Protein AF-A0A524LTI4-F1 (afdb_monomer_lite)

Radius of gyration: 22.65 Å; chains: 1; bounding box: 49×41×60 Å

Foldseek 3Di:
DPPDPPAQEDEDAEDDPLVPDDANHEYEYQQVPPVPPPVSVVSVVSCVVRVYHYDHQQQCADPVSHRDDDCQLVLLLLVLQVVLLVVLVVCVVVVFPDRLSHPRDRPVVQDDDVSSLVSLLSSQVSQQPGFAGQVCFQPEDDQPDDDSNSVSNVVSVVSHAEDEDDPVCVVVDDGDRNYYYD

pLDDT: mean 93.74, std 7.43, range [53.84, 98.62]

Sequence (182 aa):
PLKGSGVPVVLGIKEMPISFFEKDVAYVFFSHTIKGQKYNMPMLKNIMKTGYTLIDYERIVDDKGRRLIFFGNWAGMAGISDTFRVLGERLEIEGITPNPFAGMQATLELKGLEAVKEEFKLLGKRIHEQGLPEELTPFVVGFAGYGNVSRGAQSIFDLLPHETVQPKDLQNLEPKGNLLYK

Secondary structure (DSSP, 8-state):
----TT--EEE-SS---GGG--TT-EEEE--S-TT--GGGHHHHHHHHHHT-EEEEGGG-B-TT--B----HHHHHHHHHHHHHHHHHHHHHHHT-S--TTTTPPPTTTS-SHHHHHHHHHHHHHHHHHH---GGG-SEE-----SSHHHHHHHHHHTTSSEE---GGGGGG----TT-EE-

Structure (mmCIF, N/CA/C/O backbone):
data_AF-A0A524LTI4-F1
#
_entry.id   AF-A0A524LTI4-F1
#
loop_
_atom_site.group_PDB
_atom_site.id
_atom_site.type_symbol
_atom_site.label_atom_id
_atom_site.label_alt_id
_atom_site.label_comp_id
_atom_site.label_asym_id
_atom_site.label_entity_id
_atom_site.label_seq_id
_atom_site.pdbx_PDB_ins_code
_atom_site.Cartn_x
_atom_site.Cartn_y
_atom_site.Cartn_z
_atom_site.occupancy
_atom_site.B_iso_or_equiv
_atom_site.auth_seq_id
_atom_site.auth_comp_id
_atom_site.auth_asym_id
_atom_site.auth_atom_id
_atom_site.pdbx_PDB_model_num
ATOM 1 N N . PRO A 1 1 ? -5.305 15.296 28.683 1.00 53.84 1 PRO A N 1
ATOM 2 C CA . PRO A 1 1 ? -6.741 15.011 28.909 1.00 53.84 1 PRO A CA 1
ATOM 3 C C . PRO A 1 1 ? -7.596 15.797 27.916 1.00 53.84 1 PRO A C 1
ATOM 5 O O . PRO A 1 1 ? -7.263 16.945 27.614 1.00 53.84 1 PRO A O 1
ATOM 8 N N . LEU A 1 2 ? -8.646 15.175 27.386 1.00 59.31 2 LEU A N 1
ATOM 9 C CA . LEU A 1 2 ? -9.622 15.844 26.532 1.00 59.31 2 LEU A CA 1
ATOM 10 C C . LEU A 1 2 ? -10.496 16.695 27.458 1.00 59.31 2 LEU A C 1
ATOM 12 O O . LEU A 1 2 ? -11.537 16.265 27.917 1.00 59.31 2 LEU A O 1
ATOM 16 N N . LYS A 1 3 ? -10.021 17.898 27.803 1.00 54.47 3 LYS A N 1
ATOM 17 C CA . LYS A 1 3 ? -10.635 18.798 28.796 1.00 54.47 3 LYS A CA 1
ATOM 18 C C . LYS A 1 3 ? -11.925 19.463 28.273 1.00 54.47 3 LYS A C 1
ATOM 20 O O . LYS A 1 3 ? -12.034 20.686 28.298 1.00 54.47 3 LYS A O 1
ATOM 25 N N . GLY A 1 4 ? -12.868 18.687 27.748 1.00 57.97 4 GLY A N 1
ATOM 26 C CA . GLY A 1 4 ? -14.189 19.151 27.326 1.00 57.97 4 GLY A CA 1
ATOM 27 C C . GLY A 1 4 ? -15.250 18.606 28.273 1.00 57.97 4 GLY A C 1
ATOM 28 O O . GLY A 1 4 ? -15.416 17.396 28.372 1.00 57.97 4 GLY A O 1
ATOM 29 N N . SER A 1 5 ? -15.981 19.468 28.979 1.00 66.19 5 SER A N 1
ATOM 30 C CA . SER A 1 5 ? -17.111 19.005 29.788 1.00 66.19 5 SER A CA 1
ATOM 31 C C . SER A 1 5 ? -18.235 18.510 28.878 1.00 66.19 5 SER A C 1
ATOM 33 O O . SER A 1 5 ? -18.696 19.259 28.018 1.00 66.19 5 SER A O 1
ATOM 35 N N . GLY A 1 6 ? -18.691 17.274 29.093 1.00 74.38 6 GLY A N 1
ATOM 36 C CA . GLY A 1 6 ? -19.858 16.710 28.409 1.00 74.38 6 GLY A CA 1
ATOM 37 C C . GLY A 1 6 ? -19.591 16.116 27.024 1.00 74.38 6 GLY A C 1
ATOM 38 O O . GLY A 1 6 ? -20.516 16.073 26.222 1.00 74.38 6 GLY A O 1
ATOM 39 N N . VAL A 1 7 ? -18.366 15.667 26.718 1.00 83.19 7 VAL A N 1
ATOM 40 C CA . VAL A 1 7 ? -18.079 14.921 25.478 1.00 83.19 7 VAL A CA 1
ATOM 41 C C . VAL A 1 7 ? -18.588 13.481 25.620 1.00 83.19 7 VAL A C 1
ATOM 43 O O . VAL A 1 7 ? -18.005 12.721 26.386 1.00 83.19 7 VAL A O 1
ATOM 46 N N . PRO A 1 8 ? -19.633 13.058 24.885 1.00 87.19 8 PRO A N 1
ATOM 47 C CA . PRO A 1 8 ? -20.182 11.712 25.043 1.00 87.19 8 PRO A CA 1
ATOM 48 C C . PRO A 1 8 ? -19.391 10.657 24.255 1.00 87.19 8 PRO A C 1
ATOM 50 O O . PRO A 1 8 ? -19.454 9.470 24.571 1.00 87.19 8 PRO A O 1
ATOM 53 N N . VAL A 1 9 ? -18.667 11.075 23.209 1.00 91.94 9 VAL A N 1
ATOM 54 C CA . VAL A 1 9 ? -17.967 10.183 22.279 1.00 91.94 9 VAL A CA 1
ATOM 55 C C . VAL A 1 9 ? -16.630 10.784 21.853 1.00 91.94 9 VAL A C 1
ATOM 57 O O . VAL A 1 9 ? -16.558 11.947 21.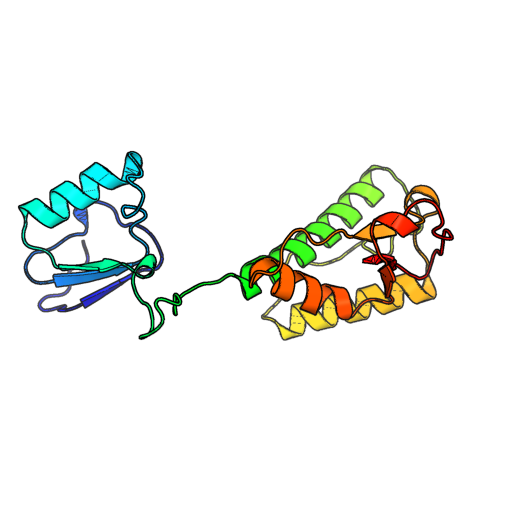462 1.00 91.94 9 VAL A O 1
ATOM 60 N N . VAL A 1 10 ? -15.584 9.962 21.859 1.00 91.62 10 VAL A N 1
ATOM 61 C CA . VAL A 1 10 ? -14.245 10.285 21.365 1.00 91.62 10 VAL A CA 1
ATOM 62 C C . VAL A 1 10 ? -13.888 9.332 20.228 1.00 91.62 10 VAL A C 1
ATOM 64 O O . VAL A 1 10 ? -13.902 8.112 20.393 1.00 91.62 10 VAL A O 1
ATOM 67 N N . LEU A 1 11 ? -13.532 9.894 19.074 1.00 94.00 11 LEU A N 1
ATOM 68 C CA . LEU A 1 11 ? -13.089 9.144 17.900 1.00 94.00 11 LEU A CA 1
ATOM 69 C C . LEU A 1 11 ? -11.571 9.261 17.757 1.00 94.00 11 LEU A C 1
ATOM 71 O O . LEU A 1 11 ? -11.021 10.360 17.796 1.00 94.00 11 LEU A O 1
ATOM 75 N N . GLY A 1 12 ? -10.890 8.140 17.549 1.00 93.19 12 GLY A N 1
ATOM 76 C CA . GLY A 1 12 ? -9.462 8.113 17.242 1.00 93.19 12 GLY A CA 1
ATOM 77 C C . GLY A 1 12 ? -9.132 7.035 16.229 1.00 93.19 12 GLY A C 1
ATOM 78 O O . GLY A 1 12 ? -9.889 6.093 16.049 1.00 93.19 12 GLY A O 1
ATOM 79 N N . ILE A 1 13 ? -7.996 7.157 15.546 1.00 93.38 13 ILE A N 1
ATOM 80 C CA . ILE A 1 13 ? -7.558 6.124 14.594 1.00 93.38 13 ILE A CA 1
ATOM 81 C C . ILE A 1 13 ? -6.806 5.012 15.329 1.00 93.38 13 ILE A C 1
ATOM 83 O O . ILE A 1 13 ? -7.015 3.833 15.057 1.00 93.38 13 ILE A O 1
ATOM 87 N N . LYS A 1 14 ? -5.932 5.383 16.263 1.00 93.19 14 LYS A N 1
ATOM 88 C CA . LYS A 1 14 ? -5.037 4.477 16.985 1.00 93.19 14 LYS A CA 1
ATOM 89 C C . LYS A 1 14 ? -5.346 4.466 18.476 1.00 93.19 14 LYS A C 1
ATOM 91 O O . LYS A 1 14 ? -6.162 5.249 18.961 1.00 93.19 14 LYS A O 1
ATOM 96 N N . GLU A 1 15 ? -4.688 3.551 19.170 1.00 90.69 15 GLU A N 1
ATOM 97 C CA . GLU A 1 15 ? -4.647 3.473 20.620 1.00 90.69 15 GLU A CA 1
ATOM 98 C C . GLU A 1 15 ? -4.273 4.810 21.265 1.00 90.69 15 GLU A C 1
ATOM 100 O O . GLU A 1 15 ? -3.516 5.612 20.715 1.00 90.69 15 GLU A O 1
ATOM 105 N N . MET A 1 16 ? -4.826 5.042 22.452 1.00 89.88 16 MET A N 1
ATOM 106 C CA . MET A 1 16 ? -4.638 6.272 23.210 1.00 89.88 16 MET A CA 1
ATOM 107 C C . MET A 1 16 ? -3.919 5.975 24.527 1.00 89.88 16 MET A C 1
ATOM 109 O O . MET A 1 16 ? -4.073 4.881 25.081 1.00 89.88 16 MET A O 1
ATOM 113 N N . PRO A 1 17 ? -3.164 6.941 25.075 1.00 89.69 17 PRO A N 1
ATOM 114 C CA . PRO A 1 17 ? -2.594 6.807 26.407 1.00 89.69 17 PRO A CA 1
ATOM 115 C C . PRO A 1 17 ? -3.669 6.494 27.455 1.00 89.69 17 PRO A C 1
ATOM 117 O O . PRO A 1 17 ? -4.755 7.065 27.434 1.00 89.69 17 PRO A O 1
ATOM 120 N N . ILE A 1 18 ? -3.343 5.643 28.432 1.00 88.56 18 ILE A N 1
ATOM 121 C CA . ILE A 1 18 ? -4.273 5.225 29.501 1.00 88.56 18 ILE A CA 1
ATOM 122 C C . ILE A 1 18 ? -4.836 6.427 30.285 1.00 88.56 18 ILE A C 1
ATOM 124 O O . ILE A 1 18 ? -5.960 6.385 30.776 1.00 88.56 18 ILE A O 1
ATOM 128 N N . SER A 1 19 ? -4.085 7.525 30.364 1.00 87.75 19 SER A N 1
ATOM 129 C CA . SER A 1 19 ? -4.491 8.765 31.032 1.00 87.75 19 SER A CA 1
ATOM 130 C C . SER A 1 19 ? -5.538 9.596 30.274 1.00 87.75 19 SER A C 1
ATOM 132 O O . SER A 1 19 ? -5.925 10.656 30.762 1.00 87.75 19 SER A O 1
ATOM 134 N N . PHE A 1 20 ? -5.966 9.178 29.077 1.00 86.69 20 PHE A N 1
ATOM 135 C CA . PHE A 1 20 ? -6.950 9.907 28.261 1.00 86.69 20 PHE A CA 1
ATOM 136 C C . PHE A 1 20 ? -8.391 9.469 28.517 1.00 86.69 20 PHE A C 1
ATOM 138 O O . PHE A 1 20 ? -9.315 10.133 28.047 1.00 86.69 20 PHE A O 1
ATOM 145 N N . PHE A 1 21 ? -8.586 8.350 29.213 1.00 86.88 21 PHE A N 1
ATOM 146 C CA . PHE A 1 21 ? -9.910 7.787 29.398 1.00 86.88 21 PHE A CA 1
ATOM 147 C C . PHE A 1 21 ? -10.631 8.421 30.595 1.00 86.88 21 PHE A C 1
ATOM 149 O O . PHE A 1 21 ? -10.089 8.499 31.697 1.00 86.88 21 PHE A O 1
ATOM 156 N N . GLU A 1 22 ? -11.857 8.874 30.357 1.00 84.75 22 GLU A N 1
ATOM 157 C CA . GLU A 1 22 ? -12.711 9.617 31.277 1.00 84.75 22 GLU A CA 1
ATOM 158 C C . GLU A 1 22 ? -14.036 8.868 31.461 1.00 84.75 22 GLU A C 1
ATOM 160 O O . GLU A 1 22 ? -14.482 8.116 30.591 1.00 84.75 22 GLU A O 1
ATOM 165 N N . LYS A 1 23 ? -14.648 9.033 32.637 1.00 83.81 23 LYS A N 1
ATOM 166 C CA . LYS A 1 23 ? -15.893 8.343 32.988 1.00 83.81 23 LYS A CA 1
ATOM 167 C C . LYS A 1 23 ? -17.042 8.831 32.106 1.00 83.81 23 LYS A C 1
ATOM 169 O O . LYS A 1 23 ? -17.097 10.007 31.773 1.00 83.81 23 LYS A O 1
ATOM 174 N N . ASP A 1 24 ? -17.958 7.920 31.781 1.00 83.00 24 ASP A N 1
ATOM 175 C CA . ASP A 1 24 ? -19.190 8.207 31.038 1.00 83.00 24 ASP A CA 1
ATOM 176 C C . ASP A 1 24 ?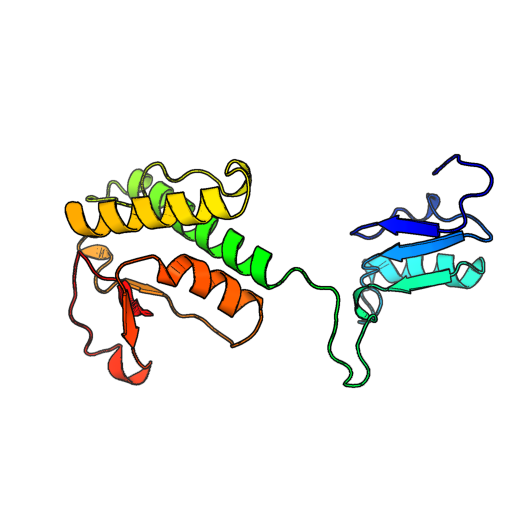 -18.946 8.689 29.587 1.00 83.00 24 ASP A C 1
ATOM 178 O O . ASP A 1 24 ? -19.799 9.336 28.983 1.00 83.00 24 ASP A O 1
ATOM 182 N N . VAL A 1 25 ? -17.795 8.318 29.004 1.00 87.25 25 VAL A N 1
ATOM 183 C CA . VAL A 1 25 ? -17.419 8.584 27.604 1.00 87.25 25 VAL A CA 1
ATOM 184 C C . VAL A 1 25 ? -17.305 7.273 26.814 1.00 87.25 25 VAL A C 1
ATOM 186 O O . VAL A 1 25 ? -16.752 6.277 27.298 1.00 87.25 25 VAL A O 1
ATOM 189 N N . ALA A 1 26 ? -17.801 7.265 25.575 1.00 91.69 26 ALA A N 1
ATOM 190 C CA . ALA A 1 26 ? -17.574 6.183 24.619 1.00 91.69 26 ALA A CA 1
ATOM 191 C C . ALA A 1 26 ? -16.360 6.474 23.724 1.00 91.69 26 ALA A C 1
ATOM 193 O O . ALA A 1 26 ? -16.246 7.550 23.142 1.00 91.69 26 ALA A O 1
ATOM 194 N N . TYR A 1 27 ? -15.470 5.501 23.561 1.00 93.50 27 TYR A N 1
ATOM 195 C CA . TYR A 1 27 ? -14.272 5.620 22.733 1.00 93.50 27 TYR A CA 1
ATOM 196 C C . TYR A 1 27 ? -14.364 4.701 21.519 1.00 93.50 27 TYR A C 1
ATOM 198 O O . TYR A 1 27 ? -14.635 3.509 21.664 1.00 93.50 27 TYR A O 1
ATOM 206 N N . VAL A 1 28 ? -14.096 5.242 20.330 1.00 95.56 28 VAL A N 1
ATOM 207 C CA . VAL A 1 28 ? -14.151 4.500 19.063 1.00 95.56 28 VAL A CA 1
ATOM 208 C C . VAL A 1 28 ? -12.807 4.592 18.343 1.00 95.56 28 VAL A C 1
ATOM 210 O O . VAL A 1 28 ? -12.425 5.667 17.877 1.00 95.56 28 VAL A O 1
ATOM 213 N N . PHE A 1 29 ? -12.060 3.487 18.295 1.00 95.56 29 PHE A N 1
ATOM 214 C CA . PHE A 1 29 ? -10.726 3.420 17.682 1.00 95.56 29 PHE A CA 1
ATOM 215 C C . PHE A 1 29 ? -10.285 1.972 17.418 1.00 95.56 29 PHE A C 1
ATOM 217 O O . PHE A 1 29 ? -10.919 1.025 17.884 1.00 95.56 29 PHE A O 1
ATOM 224 N N . PHE A 1 30 ? -9.181 1.777 16.685 1.00 95.69 30 PHE A N 1
ATOM 225 C CA . PHE A 1 30 ? -8.514 0.472 16.623 1.00 95.69 30 PHE A CA 1
ATOM 226 C C . PHE A 1 30 ? -7.757 0.239 17.929 1.00 95.69 30 PHE A C 1
ATOM 228 O O . PHE A 1 30 ? -6.652 0.752 18.110 1.00 95.69 30 PHE A O 1
ATOM 235 N N . SER A 1 31 ? -8.345 -0.527 18.849 1.00 94.75 31 SER A N 1
ATOM 236 C CA . SER A 1 31 ? -7.720 -0.747 20.157 1.00 94.75 31 SER A CA 1
ATOM 237 C C . SER A 1 31 ? -6.546 -1.712 20.093 1.00 94.75 31 SER A C 1
ATOM 239 O O . SER A 1 31 ? -5.716 -1.724 20.997 1.00 94.75 31 SER A O 1
ATOM 241 N N . HIS A 1 32 ? -6.478 -2.530 19.038 1.00 95.44 32 HIS A N 1
ATOM 242 C CA . HIS A 1 32 ? -5.522 -3.624 18.915 1.00 95.44 32 HIS A CA 1
ATOM 243 C C . HIS A 1 32 ? -5.527 -4.515 20.170 1.00 95.44 32 HIS A C 1
ATOM 245 O O . HIS A 1 32 ? -4.472 -4.835 20.701 1.00 95.44 32 HIS A O 1
ATOM 251 N N . THR A 1 33 ? -6.707 -4.893 20.672 1.00 95.00 33 THR A N 1
ATOM 252 C CA . THR A 1 33 ? -6.841 -5.789 21.843 1.00 95.00 33 THR A CA 1
ATOM 253 C C . THR A 1 33 ? -7.544 -7.109 21.525 1.00 95.00 33 THR A C 1
ATOM 255 O O . THR A 1 33 ? -7.352 -8.093 22.236 1.00 95.00 33 THR A O 1
ATOM 258 N N . ILE A 1 34 ? -8.307 -7.170 20.426 1.00 92.75 34 ILE A N 1
ATOM 259 C CA . ILE A 1 34 ? -9.133 -8.324 20.024 1.00 92.75 34 ILE A CA 1
ATOM 260 C C . ILE A 1 34 ? -8.332 -9.625 19.874 1.00 92.75 34 ILE A C 1
ATOM 262 O O . ILE A 1 34 ? -8.878 -10.710 20.058 1.00 92.75 34 ILE A O 1
ATOM 266 N N . LYS A 1 35 ? -7.037 -9.537 19.557 1.00 94.19 35 LYS A N 1
ATOM 267 C CA . LYS A 1 35 ? -6.148 -10.694 19.354 1.00 94.19 35 LYS A CA 1
ATOM 268 C C . LYS A 1 35 ? -5.225 -10.926 20.555 1.00 94.19 35 LYS A C 1
ATOM 270 O O . LYS A 1 35 ? -4.230 -11.632 20.430 1.00 94.19 35 LYS A O 1
ATOM 275 N N . GLY A 1 36 ? -5.517 -10.312 21.703 1.00 93.38 36 GLY A N 1
ATOM 276 C CA . GLY A 1 36 ? -4.719 -10.448 22.921 1.00 93.38 36 GLY A CA 1
ATOM 277 C C . GLY A 1 36 ? -3.349 -9.772 22.842 1.00 93.38 36 GLY A C 1
ATOM 278 O O . GLY A 1 36 ? -2.387 -10.256 23.441 1.00 93.38 36 GLY A O 1
ATOM 279 N N . GLN A 1 37 ? -3.218 -8.675 22.089 1.00 95.50 37 GLN A N 1
ATOM 280 C CA . GLN A 1 37 ? -1.936 -7.990 21.943 1.00 95.50 37 GLN A CA 1
ATOM 281 C C . GLN A 1 37 ? -1.484 -7.397 23.288 1.00 95.50 37 GLN A C 1
ATOM 283 O O . GLN A 1 37 ? -2.038 -6.413 23.780 1.00 95.50 37 GLN A O 1
ATOM 288 N N . LYS A 1 38 ? -0.437 -7.997 23.875 1.00 94.81 38 LYS A N 1
ATOM 289 C CA . LYS A 1 38 ? 0.033 -7.735 25.250 1.00 94.81 38 LYS A CA 1
ATOM 290 C C . LYS A 1 38 ? 0.208 -6.253 25.582 1.00 94.81 38 LYS A C 1
ATOM 292 O O . LYS A 1 38 ? -0.112 -5.848 26.693 1.00 94.81 38 LYS A O 1
ATOM 297 N N . TYR A 1 39 ? 0.696 -5.464 24.629 1.00 93.69 39 TYR A N 1
ATOM 298 C CA . TYR A 1 39 ? 1.021 -4.058 24.844 1.00 93.69 39 TYR A CA 1
ATOM 299 C C . TYR A 1 39 ? -0.209 -3.194 25.187 1.00 93.69 39 TYR A C 1
ATOM 301 O O . TYR A 1 39 ? -0.098 -2.297 26.017 1.00 93.69 39 TYR A O 1
ATOM 309 N N . ASN A 1 40 ? -1.389 -3.522 24.643 1.00 95.31 40 ASN A N 1
ATOM 310 C CA . ASN A 1 40 ? -2.636 -2.784 24.882 1.00 95.31 40 ASN A CA 1
ATOM 311 C C . ASN A 1 40 ? -3.573 -3.449 25.899 1.00 95.31 40 ASN A C 1
ATOM 313 O O . ASN A 1 40 ? -4.591 -2.870 26.281 1.00 95.31 40 ASN A O 1
ATOM 317 N N . MET A 1 41 ? -3.230 -4.628 26.423 1.00 95.25 41 MET A N 1
ATOM 318 C CA . MET A 1 41 ? -4.027 -5.271 27.474 1.00 95.25 41 MET A CA 1
ATOM 319 C C . MET A 1 41 ? -4.156 -4.436 28.764 1.00 95.25 41 MET A C 1
ATOM 321 O O . MET A 1 41 ? -5.244 -4.434 29.345 1.00 95.25 41 MET A O 1
ATOM 325 N N . PRO A 1 42 ? -3.129 -3.690 29.230 1.00 94.56 42 PRO A N 1
ATOM 326 C CA . PRO A 1 42 ? -3.286 -2.780 30.367 1.00 94.56 42 PRO A CA 1
ATOM 327 C C . PRO A 1 42 ? -4.323 -1.679 30.118 1.00 94.56 42 PRO A C 1
ATOM 329 O O . PRO A 1 42 ? -5.105 -1.368 31.016 1.00 94.56 42 PRO A O 1
ATOM 332 N N . MET A 1 43 ? -4.374 -1.140 28.895 1.00 93.75 43 MET A N 1
ATOM 333 C CA . MET A 1 43 ? -5.383 -0.165 28.479 1.00 93.75 43 MET A CA 1
ATOM 334 C C . MET A 1 43 ? -6.783 -0.780 28.534 1.00 93.75 43 MET A C 1
ATOM 336 O O . MET A 1 43 ? -7.661 -0.215 29.182 1.00 93.75 43 MET A O 1
ATOM 340 N N . LEU A 1 44 ? -6.982 -1.967 27.947 1.00 93.19 44 LEU A N 1
ATOM 341 C CA . LEU A 1 44 ? -8.273 -2.660 28.004 1.00 93.19 44 LEU A CA 1
ATOM 342 C C . LEU A 1 44 ? -8.712 -2.921 29.450 1.00 93.19 44 LEU A C 1
ATOM 344 O O . LEU A 1 44 ? -9.848 -2.636 29.817 1.00 93.19 44 LEU A O 1
ATOM 348 N N . LYS A 1 45 ? -7.796 -3.397 30.302 1.00 93.12 45 LYS A N 1
ATOM 349 C CA . LYS A 1 45 ? -8.069 -3.620 31.727 1.00 93.12 45 LYS A CA 1
ATOM 350 C C . LYS A 1 45 ? -8.476 -2.330 32.440 1.00 93.12 45 LYS A C 1
ATOM 352 O O . LYS A 1 45 ? -9.351 -2.374 33.302 1.00 93.12 45 LYS A O 1
ATOM 357 N N . ASN A 1 46 ? -7.856 -1.198 32.105 1.00 90.31 46 ASN A N 1
ATOM 358 C CA . ASN A 1 46 ? -8.235 0.102 32.651 1.00 90.31 46 ASN A CA 1
ATOM 359 C C . ASN A 1 46 ? -9.645 0.509 32.208 1.00 90.31 46 ASN A C 1
ATOM 361 O O . ASN A 1 46 ? -10.446 0.891 33.056 1.00 90.31 46 ASN A O 1
ATOM 365 N N . ILE A 1 47 ? -9.964 0.349 30.920 1.00 89.31 47 ILE A N 1
ATOM 366 C CA . ILE A 1 47 ? -11.293 0.622 30.347 1.00 89.31 47 ILE A CA 1
ATOM 367 C C . ILE A 1 47 ? -12.374 -0.225 31.033 1.00 89.31 47 ILE A C 1
ATOM 369 O O . ILE A 1 47 ? -13.404 0.296 31.453 1.00 89.31 47 ILE A O 1
ATOM 373 N N . MET A 1 48 ? -12.108 -1.518 31.238 1.00 88.12 48 MET A N 1
ATOM 374 C CA . MET A 1 48 ? -13.035 -2.42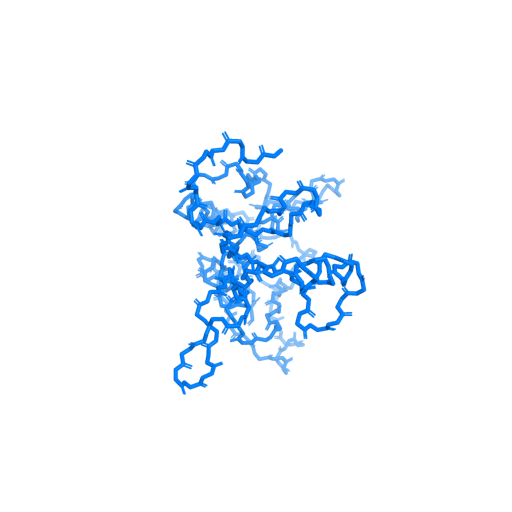7 31.920 1.00 88.12 48 MET A CA 1
ATOM 375 C C . MET A 1 48 ? -13.259 -2.062 33.394 1.00 88.12 48 MET A C 1
ATOM 377 O O . MET A 1 48 ? -14.372 -2.185 33.894 1.00 88.12 48 MET A O 1
ATOM 381 N N . LYS A 1 49 ? -12.212 -1.631 34.110 1.00 87.44 49 LYS A N 1
ATOM 382 C CA . LYS A 1 49 ? -12.292 -1.312 35.549 1.00 87.44 49 LYS A CA 1
ATOM 383 C C . LYS A 1 49 ? -13.114 -0.067 35.867 1.00 87.44 49 LYS A C 1
ATOM 385 O O . LYS A 1 49 ? -13.607 0.078 36.977 1.00 87.44 49 LYS A O 1
ATOM 390 N N . THR A 1 50 ? -13.173 0.857 34.930 1.00 77.81 50 THR A N 1
ATOM 391 C CA . THR A 1 50 ? -13.654 2.227 35.130 1.00 77.81 50 THR A CA 1
ATOM 392 C C . THR A 1 50 ? -15.051 2.451 34.551 1.00 77.81 50 THR A C 1
ATOM 394 O O . THR A 1 50 ? -15.658 3.485 34.819 1.00 77.81 50 THR A O 1
ATOM 397 N N . GLY A 1 51 ? -15.581 1.465 33.815 1.00 69.81 51 GLY A N 1
ATOM 398 C CA . GLY A 1 51 ? -16.925 1.496 33.238 1.00 69.81 51 GLY A CA 1
ATOM 399 C C . GLY A 1 51 ? -17.019 2.247 31.908 1.00 69.81 51 GLY A C 1
ATOM 400 O O . GLY A 1 51 ? -18.103 2.692 31.544 1.00 69.81 51 GLY A O 1
ATOM 401 N N . TYR A 1 52 ? -15.908 2.418 31.187 1.00 82.06 52 TYR A N 1
ATOM 402 C CA . TYR A 1 52 ? -15.914 3.085 29.883 1.00 82.06 52 TYR A CA 1
ATOM 403 C C . TYR A 1 52 ? -16.500 2.179 28.794 1.00 82.06 52 TYR A C 1
ATOM 405 O O . TYR A 1 52 ? -16.402 0.951 28.861 1.00 82.06 52 TYR A O 1
ATOM 413 N N . THR A 1 53 ? -17.040 2.786 27.738 1.00 90.56 53 THR A N 1
ATOM 414 C CA . THR A 1 53 ? -17.469 2.044 26.544 1.00 90.56 53 THR A CA 1
ATOM 415 C C . THR A 1 53 ? -16.372 2.090 25.486 1.00 90.56 53 THR A C 1
ATOM 417 O O . THR A 1 53 ? -15.950 3.170 25.081 1.00 90.56 53 THR A O 1
ATOM 420 N N . LEU A 1 54 ? -15.922 0.925 25.016 1.00 93.62 54 LEU A N 1
ATOM 421 C CA . LEU A 1 54 ? -15.009 0.794 23.878 1.00 93.62 54 LEU A CA 1
ATOM 422 C C . LEU A 1 54 ? -15.754 0.188 22.686 1.00 93.62 54 LEU A C 1
ATOM 424 O O . LEU A 1 54 ? -16.244 -0.938 22.769 1.00 93.62 54 LEU A O 1
ATOM 428 N N . ILE A 1 55 ? -15.783 0.910 21.569 1.00 94.81 55 ILE A N 1
ATOM 429 C CA . ILE A 1 55 ? -16.267 0.425 20.275 1.00 94.81 55 ILE A CA 1
ATOM 430 C C . ILE A 1 55 ? -15.046 0.251 19.366 1.00 94.81 55 ILE A C 1
ATOM 432 O O . ILE A 1 55 ? -14.485 1.216 18.853 1.00 94.81 55 ILE A O 1
ATOM 436 N N . ASP A 1 56 ? -14.601 -0.990 19.181 1.00 94.94 56 ASP A N 1
ATOM 437 C CA . ASP A 1 56 ? -13.421 -1.268 18.360 1.00 94.94 56 ASP A CA 1
ATOM 438 C C . ASP A 1 56 ? -13.776 -1.289 16.866 1.00 94.94 56 ASP A C 1
ATOM 440 O O . ASP A 1 56 ? -14.606 -2.097 16.434 1.00 94.94 56 ASP A O 1
ATOM 444 N N . TYR A 1 57 ? -13.113 -0.451 16.060 1.00 95.56 57 TYR A N 1
ATOM 445 C CA . TYR A 1 57 ? -13.300 -0.426 14.603 1.00 95.56 57 TYR A CA 1
ATOM 446 C C . TYR A 1 57 ? -13.081 -1.795 13.944 1.00 95.56 57 TYR A C 1
ATOM 448 O O . TYR A 1 57 ? -13.737 -2.108 12.949 1.00 95.56 57 TYR A O 1
ATOM 456 N N . GLU A 1 58 ? -12.205 -2.644 14.491 1.00 93.00 58 GLU A N 1
ATOM 457 C CA . GLU A 1 58 ? -11.948 -3.990 13.968 1.00 93.00 58 GLU A CA 1
ATOM 458 C C . GLU A 1 58 ? -13.167 -4.919 14.101 1.00 93.00 58 GLU A C 1
ATOM 460 O O . GLU A 1 58 ? -13.266 -5.906 13.368 1.00 93.00 58 GLU A O 1
ATOM 465 N N . ARG A 1 59 ? -14.113 -4.600 14.995 1.00 94.25 59 ARG A N 1
ATOM 466 C CA . ARG A 1 59 ? -15.345 -5.369 15.232 1.00 94.25 59 ARG A CA 1
ATOM 467 C C . ARG A 1 59 ? -16.587 -4.771 14.573 1.00 94.25 59 ARG A C 1
ATOM 469 O O . ARG A 1 59 ? -17.652 -5.371 14.688 1.00 94.25 59 ARG A O 1
ATOM 476 N N . ILE A 1 60 ? -16.459 -3.660 13.846 1.00 94.56 60 ILE A N 1
ATOM 477 C CA . ILE A 1 60 ? -17.560 -3.108 13.050 1.00 94.56 60 ILE A CA 1
ATOM 478 C C . ILE A 1 60 ? -17.682 -3.911 11.751 1.00 94.56 60 ILE A C 1
ATOM 480 O O . ILE A 1 60 ? -16.857 -3.799 10.835 1.00 94.56 60 ILE A O 1
ATOM 484 N N . VAL A 1 61 ? -18.712 -4.754 11.702 1.00 95.81 61 VAL A N 1
ATOM 485 C CA . VAL A 1 61 ? -18.996 -5.708 10.624 1.00 95.81 61 VAL A CA 1
ATOM 486 C C . VAL A 1 61 ? -20.437 -5.564 10.131 1.00 95.81 61 VAL A C 1
ATOM 488 O O . VAL A 1 61 ? -21.279 -5.031 10.848 1.00 95.81 61 VAL A O 1
ATOM 491 N N . ASP A 1 62 ? -20.716 -6.036 8.919 1.00 94.88 62 ASP A N 1
ATOM 492 C CA . ASP A 1 62 ? -22.089 -6.206 8.428 1.00 94.88 62 ASP A CA 1
ATOM 493 C C . ASP A 1 62 ? -22.740 -7.512 8.918 1.00 94.88 62 ASP A C 1
ATOM 495 O O . ASP A 1 62 ? -22.109 -8.326 9.597 1.00 94.88 62 ASP A O 1
ATOM 499 N N . ASP A 1 63 ? -23.986 -7.751 8.501 1.00 96.06 63 ASP A N 1
ATOM 500 C CA . ASP A 1 63 ? -24.765 -8.955 8.837 1.00 96.06 63 ASP A CA 1
ATOM 501 C C . ASP A 1 63 ? -24.112 -10.271 8.375 1.00 96.06 63 ASP A C 1
ATOM 503 O O . ASP A 1 63 ? -24.469 -11.351 8.840 1.00 96.06 63 ASP A O 1
ATOM 507 N N . LYS A 1 64 ? -23.141 -10.203 7.455 1.00 95.44 64 LYS A N 1
ATOM 508 C CA . LYS A 1 64 ? -22.369 -11.351 6.954 1.00 95.44 64 LYS A CA 1
ATOM 509 C C . LYS A 1 64 ? -21.004 -11.475 7.639 1.00 95.44 64 LYS A C 1
ATOM 511 O O . LYS A 1 64 ? -20.180 -12.282 7.210 1.00 95.44 64 LYS A O 1
ATOM 516 N N . GLY A 1 65 ? -20.730 -10.673 8.668 1.00 91.81 65 GLY A N 1
ATOM 517 C CA . GLY A 1 65 ? -19.460 -10.657 9.391 1.00 91.81 65 GLY A CA 1
ATOM 518 C C . GLY A 1 65 ? -18.307 -10.003 8.624 1.00 91.81 65 GLY A C 1
ATOM 519 O O . GLY A 1 65 ? -17.149 -10.128 9.032 1.00 91.81 65 GLY A O 1
ATOM 520 N N . ARG A 1 66 ? -18.575 -9.300 7.516 1.00 90.56 66 ARG A N 1
ATOM 521 C CA . ARG A 1 66 ? -17.536 -8.604 6.745 1.00 90.56 66 ARG A CA 1
ATOM 522 C C . ARG A 1 66 ? -17.200 -7.291 7.435 1.00 90.56 66 ARG A C 1
ATOM 524 O O . ARG A 1 66 ? -18.078 -6.463 7.658 1.00 90.56 66 ARG A O 1
ATOM 531 N N . ARG A 1 67 ? -15.917 -7.078 7.741 1.00 92.50 67 ARG A N 1
ATOM 532 C CA . ARG A 1 67 ? -15.432 -5.820 8.331 1.00 92.50 67 ARG A CA 1
ATOM 533 C C . ARG A 1 67 ? -15.741 -4.651 7.404 1.00 92.50 67 ARG A C 1
ATOM 535 O O . ARG A 1 67 ? -15.399 -4.719 6.229 1.00 92.50 67 ARG A O 1
ATOM 542 N N . LEU A 1 68 ? -16.319 -3.584 7.947 1.00 92.56 68 LEU A N 1
ATOM 543 C CA . LEU A 1 68 ? -16.710 -2.393 7.186 1.00 92.56 68 LEU A CA 1
ATOM 544 C C . LEU A 1 68 ? -15.631 -1.306 7.181 1.00 92.56 68 LEU A C 1
ATOM 546 O O . LEU A 1 68 ? -15.523 -0.549 6.222 1.00 92.56 68 LEU A O 1
ATOM 550 N N . ILE A 1 69 ? -14.805 -1.248 8.227 1.00 92.25 69 ILE A N 1
ATOM 551 C CA . ILE A 1 69 ? -13.791 -0.202 8.395 1.00 92.25 69 ILE A CA 1
ATOM 552 C C . ILE A 1 69 ? -12.401 -0.798 8.195 1.00 92.25 69 ILE A C 1
ATOM 554 O O . ILE A 1 69 ? -11.944 -1.653 8.956 1.00 92.25 69 ILE A O 1
ATOM 558 N N . PHE A 1 70 ? -11.721 -0.366 7.135 1.00 90.25 70 PHE A N 1
ATOM 559 C CA . PHE A 1 70 ? -10.360 -0.782 6.811 1.00 90.25 70 PHE A CA 1
ATOM 560 C C . PHE A 1 70 ? -9.701 0.167 5.810 1.00 90.25 70 PHE A C 1
ATOM 562 O O . PHE A 1 70 ? -10.369 0.824 5.021 1.00 90.25 70 PHE A O 1
ATOM 569 N N . PHE A 1 71 ? -8.369 0.150 5.775 1.00 93.00 71 PHE A N 1
ATOM 570 C CA . PHE A 1 71 ? -7.564 1.005 4.892 1.00 93.00 71 PHE A CA 1
ATOM 571 C C . PHE A 1 71 ? -6.819 0.220 3.804 1.00 93.00 71 PHE A C 1
ATOM 573 O O . PHE A 1 71 ? -5.852 0.707 3.234 1.00 93.00 71 PHE A O 1
ATOM 580 N N . GLY A 1 72 ? -7.251 -1.016 3.528 1.00 92.81 72 GLY A N 1
ATOM 581 C CA . GLY A 1 72 ? -6.504 -1.959 2.693 1.00 92.81 72 GLY A CA 1
ATOM 582 C C . GLY A 1 72 ? -6.151 -1.422 1.303 1.00 92.81 72 GLY A C 1
ATOM 583 O O . GLY A 1 72 ? -4.987 -1.477 0.935 1.00 92.81 72 GLY A O 1
ATOM 584 N N . ASN A 1 73 ? -7.116 -0.859 0.566 1.00 94.69 73 ASN A N 1
ATOM 585 C CA . ASN A 1 73 ? -6.861 -0.335 -0.784 1.00 94.69 73 ASN A CA 1
ATOM 586 C C . ASN A 1 73 ? -5.782 0.757 -0.766 1.00 94.69 73 ASN A C 1
ATOM 588 O O . ASN A 1 73 ? -4.801 0.660 -1.494 1.00 94.69 73 ASN A O 1
ATOM 592 N N . TRP A 1 74 ? -5.930 1.737 0.128 1.00 95.62 74 TRP A N 1
ATOM 593 C CA . TRP A 1 74 ? -4.984 2.840 0.296 1.00 95.62 74 TRP A CA 1
ATOM 594 C C . TRP A 1 74 ? -3.580 2.355 0.662 1.00 95.62 74 TRP A C 1
ATOM 596 O O . TRP A 1 74 ? -2.604 2.847 0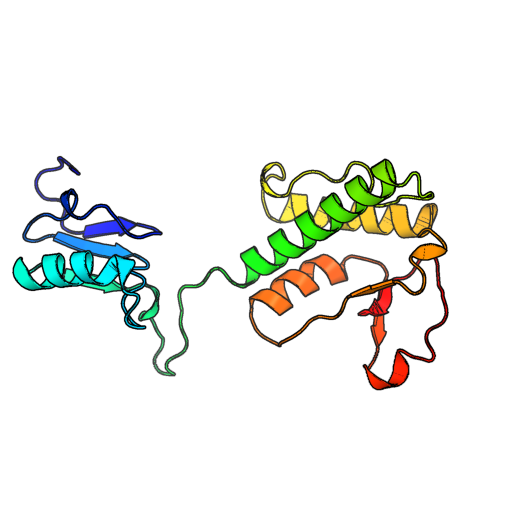.111 1.00 95.62 74 TRP A O 1
ATOM 606 N N . ALA A 1 75 ? -3.478 1.350 1.537 1.00 96.19 75 ALA A N 1
ATOM 607 C CA . ALA A 1 75 ? -2.197 0.749 1.895 1.00 96.19 75 ALA A CA 1
ATOM 608 C C . ALA A 1 75 ? -1.511 0.083 0.690 1.00 96.19 75 ALA A C 1
ATOM 610 O O . ALA A 1 75 ? -0.302 0.207 0.536 1.00 96.19 75 ALA A O 1
ATOM 611 N N . GLY A 1 76 ? -2.275 -0.585 -0.179 1.00 97.62 76 GLY A N 1
ATOM 612 C CA . GLY A 1 76 ? -1.747 -1.159 -1.417 1.00 97.62 76 GLY A CA 1
ATOM 613 C C . GLY A 1 76 ? -1.265 -0.101 -2.407 1.00 97.62 76 GLY A C 1
ATOM 614 O O . GLY A 1 76 ? -0.155 -0.201 -2.920 1.00 97.62 76 GLY A O 1
ATOM 615 N N . MET A 1 77 ? -2.087 0.929 -2.631 1.00 98.06 77 MET A N 1
ATOM 616 C CA . MET A 1 77 ? -1.778 2.048 -3.530 1.00 98.06 77 MET A CA 1
ATOM 617 C C . MET A 1 77 ? -0.514 2.794 -3.087 1.00 98.06 77 MET A C 1
ATOM 619 O O . MET A 1 77 ? 0.377 3.039 -3.893 1.00 98.06 77 MET A O 1
ATOM 623 N N . ALA A 1 78 ? -0.413 3.115 -1.795 1.00 97.69 78 ALA A N 1
ATOM 624 C CA . ALA A 1 78 ? 0.761 3.784 -1.250 1.00 97.69 78 ALA A CA 1
ATOM 625 C C . ALA A 1 78 ? 2.000 2.880 -1.260 1.00 97.69 78 ALA A C 1
ATOM 627 O O . ALA A 1 78 ? 3.088 3.321 -1.617 1.00 97.69 78 ALA A O 1
ATOM 628 N N . GLY A 1 79 ? 1.824 1.601 -0.916 1.00 97.88 79 GLY A N 1
ATOM 629 C CA . GLY A 1 79 ? 2.917 0.637 -0.856 1.00 97.88 79 GLY A CA 1
ATOM 630 C C . GLY A 1 79 ? 3.621 0.462 -2.197 1.00 97.88 79 GLY A C 1
ATOM 631 O O . GLY A 1 79 ? 4.848 0.504 -2.245 1.00 97.88 79 GLY A O 1
ATOM 632 N N . ILE A 1 80 ? 2.870 0.310 -3.292 1.00 98.31 80 ILE A N 1
ATOM 633 C CA . ILE A 1 80 ? 3.487 0.162 -4.617 1.00 98.31 80 ILE A CA 1
ATOM 634 C C . ILE A 1 80 ? 4.139 1.458 -5.104 1.00 98.31 80 ILE A C 1
ATOM 636 O O . ILE A 1 80 ? 5.223 1.408 -5.678 1.00 98.31 80 ILE A O 1
ATOM 640 N N . SER A 1 81 ? 3.523 2.606 -4.814 1.00 98.44 81 SER A N 1
ATOM 641 C CA . SER A 1 81 ? 4.061 3.921 -5.160 1.00 98.44 81 SER A CA 1
ATOM 642 C C . SER A 1 81 ? 5.436 4.154 -4.537 1.00 98.44 81 SER A C 1
ATOM 644 O O . SER A 1 81 ? 6.407 4.398 -5.254 1.00 98.44 81 SER A O 1
ATOM 646 N N . ASP A 1 82 ? 5.567 3.952 -3.224 1.00 98.25 82 ASP A N 1
ATOM 647 C CA . ASP A 1 82 ? 6.870 4.080 -2.565 1.00 98.25 82 ASP A CA 1
ATOM 648 C C . ASP A 1 82 ? 7.851 2.969 -2.959 1.00 98.25 82 ASP A C 1
ATOM 650 O O . ASP A 1 82 ? 9.046 3.234 -3.044 1.00 98.25 82 ASP A O 1
ATOM 654 N N . THR A 1 83 ? 7.381 1.749 -3.245 1.00 98.38 83 THR A N 1
ATOM 655 C CA . THR A 1 83 ? 8.258 0.659 -3.714 1.00 98.38 83 THR A CA 1
ATOM 656 C C . THR A 1 83 ? 8.964 1.039 -5.015 1.00 98.38 83 THR A C 1
ATOM 658 O O . THR A 1 83 ? 10.168 0.830 -5.147 1.00 98.38 83 THR A O 1
ATOM 661 N N . PHE A 1 84 ? 8.233 1.618 -5.967 1.00 98.44 84 PHE A N 1
ATOM 662 C CA . PHE A 1 84 ? 8.777 1.983 -7.274 1.00 98.44 84 PHE A CA 1
ATOM 663 C C . PHE A 1 84 ? 9.691 3.206 -7.186 1.00 98.44 84 PHE A C 1
ATOM 665 O O . PHE A 1 84 ? 10.747 3.219 -7.813 1.00 98.44 84 PHE A O 1
ATOM 672 N N . ARG A 1 85 ? 9.357 4.180 -6.331 1.00 98.38 85 ARG A N 1
ATOM 673 C CA . ARG A 1 85 ? 10.274 5.279 -6.005 1.00 98.38 85 ARG A CA 1
ATOM 674 C C . ARG A 1 85 ? 11.594 4.770 -5.426 1.00 98.38 85 ARG A C 1
ATOM 676 O O . ARG A 1 85 ? 12.656 5.149 -5.904 1.00 98.38 85 ARG A O 1
ATOM 683 N N . VAL A 1 86 ? 11.534 3.904 -4.411 1.00 98.44 86 VAL A N 1
ATOM 684 C CA . VAL A 1 86 ? 12.740 3.356 -3.765 1.00 98.44 86 VAL A CA 1
ATOM 685 C C . VAL A 1 86 ? 13.554 2.505 -4.742 1.00 98.44 86 VAL A C 1
ATOM 687 O O . VAL A 1 86 ? 14.781 2.515 -4.680 1.00 98.44 86 VAL A O 1
ATOM 690 N N . LEU A 1 87 ? 12.904 1.802 -5.676 1.00 98.44 87 LEU A N 1
ATOM 691 C CA . LEU A 1 87 ? 13.605 1.139 -6.775 1.00 98.44 87 LEU A CA 1
ATOM 692 C C . LEU A 1 87 ? 14.383 2.152 -7.628 1.00 98.44 87 LEU A C 1
ATOM 694 O O . LEU A 1 87 ? 15.556 1.918 -7.896 1.00 98.44 87 LEU A O 1
ATOM 698 N N . GLY A 1 88 ? 13.774 3.280 -8.001 1.00 98.31 88 GLY A N 1
ATOM 699 C CA . GLY A 1 88 ? 14.458 4.345 -8.740 1.00 98.31 88 GLY A CA 1
ATOM 700 C C . GLY A 1 88 ? 15.686 4.889 -8.017 1.00 98.31 88 GLY A C 1
ATOM 701 O O . GLY A 1 88 ? 16.756 4.959 -8.618 1.00 98.31 88 GLY A O 1
ATOM 702 N N . GLU A 1 89 ? 15.565 5.181 -6.722 1.00 98.44 89 GLU A N 1
ATOM 703 C CA . GLU A 1 89 ? 16.689 5.630 -5.883 1.00 98.44 89 GLU A CA 1
ATOM 704 C C . GLU A 1 89 ? 17.806 4.582 -5.813 1.00 98.44 89 GLU A C 1
ATOM 706 O O . GLU A 1 89 ? 18.989 4.909 -5.907 1.00 98.44 89 GLU A O 1
ATOM 711 N N . ARG A 1 90 ? 17.446 3.299 -5.685 1.00 98.38 90 ARG A N 1
ATOM 712 C CA . ARG A 1 90 ? 18.421 2.206 -5.679 1.00 98.38 90 ARG A CA 1
ATOM 713 C C . ARG A 1 90 ? 19.200 2.140 -6.994 1.00 98.38 90 ARG A C 1
ATOM 715 O O . ARG A 1 90 ? 20.421 2.024 -6.954 1.00 98.38 90 ARG A O 1
ATOM 722 N N . LEU A 1 91 ? 18.515 2.212 -8.134 1.00 98.31 91 LEU A N 1
ATOM 723 C CA . LEU A 1 91 ? 19.160 2.151 -9.449 1.00 98.31 91 LEU A CA 1
ATOM 724 C C . LEU A 1 91 ? 20.082 3.354 -9.690 1.00 98.31 91 LEU A C 1
ATOM 726 O O . LEU A 1 91 ? 21.154 3.181 -10.264 1.00 98.31 91 LEU A O 1
ATOM 730 N N . GLU A 1 92 ? 19.712 4.548 -9.209 1.00 98.00 92 GLU A N 1
ATOM 731 C CA . GLU A 1 92 ? 20.596 5.724 -9.229 1.00 98.00 92 GLU A CA 1
ATOM 732 C C . GLU A 1 92 ? 21.886 5.480 -8.436 1.00 98.00 92 GLU A C 1
ATOM 734 O O . GLU A 1 92 ? 22.974 5.756 -8.939 1.00 98.00 92 GLU A O 1
ATOM 739 N N . ILE A 1 93 ? 21.780 4.925 -7.223 1.00 98.31 93 ILE A N 1
ATOM 740 C CA . ILE A 1 93 ? 22.942 4.604 -6.376 1.00 98.31 93 ILE A CA 1
ATOM 741 C C . ILE A 1 93 ? 23.835 3.541 -7.032 1.00 98.31 93 ILE A C 1
ATOM 743 O O . ILE A 1 93 ? 25.059 3.621 -6.937 1.00 98.31 93 ILE A O 1
ATOM 747 N N . GLU A 1 94 ? 23.234 2.551 -7.691 1.00 98.12 94 GLU A N 1
ATOM 748 C CA . GLU A 1 94 ? 23.949 1.480 -8.395 1.00 98.12 94 GLU A CA 1
ATOM 749 C C . GLU A 1 94 ? 24.497 1.924 -9.768 1.00 98.12 94 GLU A C 1
ATOM 751 O O . GLU A 1 94 ? 25.280 1.194 -10.374 1.00 98.12 94 GLU A O 1
ATOM 756 N N . GLY A 1 95 ? 24.139 3.120 -10.253 1.00 97.88 95 GLY A N 1
ATOM 757 C CA . GLY A 1 95 ? 24.572 3.641 -11.553 1.00 97.88 95 GLY A CA 1
ATOM 758 C C . GLY A 1 95 ? 23.955 2.917 -12.756 1.00 97.88 95 GLY A C 1
ATOM 759 O O . GLY A 1 95 ? 24.528 2.948 -13.845 1.00 97.88 95 GLY A O 1
ATOM 760 N N . ILE A 1 96 ? 22.808 2.257 -12.571 1.00 98.19 96 ILE A N 1
ATOM 761 C CA . ILE A 1 96 ? 22.134 1.462 -13.605 1.00 98.19 96 ILE A CA 1
ATOM 762 C C . ILE A 1 96 ? 21.277 2.375 -14.489 1.00 98.19 96 ILE A C 1
ATOM 764 O O . ILE A 1 96 ? 20.492 3.188 -13.994 1.00 98.19 96 ILE A O 1
ATOM 768 N N . THR A 1 97 ? 21.406 2.228 -15.811 1.00 96.56 97 THR A N 1
ATOM 769 C CA . THR A 1 97 ? 20.670 3.029 -16.803 1.00 96.56 97 THR A CA 1
ATOM 770 C C . THR A 1 97 ? 20.158 2.158 -17.959 1.00 96.56 97 THR A C 1
ATOM 772 O O . THR A 1 97 ? 20.832 1.189 -18.303 1.00 96.56 97 THR A O 1
ATOM 775 N N . PRO A 1 98 ? 19.013 2.490 -18.591 1.00 97.00 98 PRO A N 1
ATOM 776 C CA . PRO A 1 98 ? 18.090 3.581 -18.255 1.00 97.00 98 PRO A CA 1
ATOM 777 C C . PRO A 1 98 ? 17.381 3.372 -16.907 1.00 97.00 98 PRO A C 1
ATOM 779 O O . PRO A 1 98 ? 17.208 2.249 -16.450 1.00 97.00 98 PRO A O 1
ATOM 782 N N . ASN A 1 99 ? 16.966 4.465 -16.261 1.00 98.12 99 ASN A N 1
ATOM 783 C CA . ASN A 1 99 ? 16.212 4.423 -15.007 1.00 98.12 99 ASN A CA 1
ATOM 784 C C . ASN A 1 99 ? 14.902 5.218 -15.144 1.00 98.12 99 ASN A C 1
ATOM 786 O O . ASN A 1 99 ? 14.854 6.396 -14.784 1.00 98.12 99 ASN A O 1
ATOM 790 N N . PRO A 1 100 ? 13.818 4.594 -15.636 1.00 98.12 100 PRO A N 1
ATOM 791 C CA . PRO A 1 100 ? 12.537 5.281 -15.797 1.00 98.12 100 PRO A CA 1
ATOM 792 C C . PRO A 1 100 ? 11.848 5.602 -14.457 1.00 98.12 100 PRO A C 1
ATOM 794 O O . PRO A 1 100 ? 10.877 6.361 -14.437 1.00 98.12 100 PRO A O 1
ATOM 797 N N . PHE A 1 101 ? 12.328 5.045 -13.341 1.00 98.25 101 PHE A N 1
ATOM 798 C CA . PHE A 1 101 ? 11.807 5.279 -11.990 1.00 98.25 101 PHE A CA 1
ATOM 799 C C . PHE A 1 101 ? 12.471 6.479 -11.293 1.00 98.25 101 PHE A C 1
ATOM 801 O O . PHE A 1 101 ? 11.997 6.915 -10.243 1.00 98.25 101 PHE A O 1
ATOM 808 N N . ALA A 1 102 ? 13.553 7.016 -11.864 1.00 97.25 102 ALA A N 1
ATOM 809 C CA . ALA A 1 102 ? 14.261 8.180 -11.345 1.00 97.25 102 ALA A CA 1
ATOM 810 C C . ALA A 1 102 ? 13.317 9.380 -11.153 1.00 97.25 102 ALA A C 1
ATOM 812 O O . ALA A 1 102 ? 12.461 9.668 -11.996 1.00 97.25 102 ALA A O 1
ATOM 813 N N . GLY A 1 103 ? 13.482 10.090 -10.036 1.00 95.31 103 GLY A N 1
ATOM 814 C CA . GLY A 1 103 ? 12.724 11.306 -9.729 1.00 95.31 103 GLY A CA 1
ATOM 815 C C . GLY A 1 103 ? 11.245 11.114 -9.363 1.00 95.31 103 GLY A C 1
ATOM 816 O O . GLY A 1 103 ? 10.535 12.113 -9.241 1.00 95.31 103 GLY A O 1
ATOM 817 N N . MET A 1 104 ? 10.764 9.879 -9.169 1.00 97.75 104 MET A N 1
ATOM 818 C CA . MET A 1 104 ? 9.423 9.648 -8.613 1.00 97.75 104 MET A CA 1
ATOM 819 C C . MET A 1 104 ? 9.282 10.303 -7.231 1.00 97.75 104 MET A C 1
ATOM 821 O O . MET A 1 104 ? 10.165 10.192 -6.380 1.00 97.75 104 MET A O 1
ATOM 825 N N . GLN A 1 105 ? 8.150 10.962 -6.980 1.00 96.94 105 GLN A N 1
ATOM 826 C CA . GLN A 1 105 ? 7.899 11.632 -5.700 1.00 96.94 105 GLN A CA 1
ATOM 827 C C . GLN A 1 105 ? 7.488 10.647 -4.604 1.00 96.94 105 GLN A C 1
ATOM 829 O O . GLN A 1 105 ? 6.859 9.619 -4.871 1.00 96.94 105 GLN A O 1
ATOM 834 N N . ALA A 1 106 ? 7.804 10.970 -3.347 1.00 96.62 106 ALA A N 1
ATOM 835 C CA . ALA A 1 106 ? 7.331 10.175 -2.221 1.00 96.62 106 ALA A CA 1
ATOM 836 C C . ALA A 1 106 ? 5.804 10.227 -2.134 1.00 96.62 106 ALA A C 1
ATOM 838 O O . ALA A 1 106 ? 5.190 11.280 -2.309 1.00 96.62 106 ALA A O 1
ATOM 839 N N . THR A 1 107 ? 5.171 9.101 -1.798 1.00 96.56 107 THR A N 1
ATOM 840 C CA . THR A 1 107 ? 3.701 9.014 -1.775 1.00 96.56 107 THR A CA 1
ATOM 841 C C . THR A 1 107 ? 3.076 10.037 -0.825 1.00 96.56 107 THR A C 1
ATOM 843 O O . THR A 1 107 ? 2.002 10.565 -1.096 1.00 96.56 107 THR A O 1
ATOM 846 N N . LEU A 1 108 ? 3.762 10.355 0.277 1.00 95.50 108 LEU A N 1
ATOM 847 C CA . LEU A 1 108 ? 3.327 11.360 1.250 1.00 95.50 108 LEU A CA 1
ATOM 848 C C . LEU A 1 108 ? 3.290 12.790 0.675 1.00 95.50 108 LEU A C 1
ATOM 850 O O . LEU A 1 108 ? 2.544 13.630 1.176 1.00 95.50 108 LEU A O 1
ATOM 854 N N . GLU A 1 109 ? 4.084 13.071 -0.357 1.00 96.69 109 GLU A N 1
ATOM 855 C CA . GLU A 1 109 ? 4.159 14.380 -1.016 1.00 96.69 109 GLU A CA 1
ATOM 856 C C . GLU A 1 109 ? 3.096 14.533 -2.114 1.00 96.69 109 GLU A C 1
ATOM 858 O O . GLU A 1 109 ? 2.687 15.650 -2.447 1.00 96.69 109 GLU A O 1
ATOM 863 N N . LEU A 1 110 ? 2.598 13.410 -2.641 1.00 96.31 110 LEU A N 1
ATOM 864 C CA . LEU A 1 110 ? 1.549 13.373 -3.653 1.00 96.31 110 LEU A CA 1
ATOM 865 C C . LEU A 1 110 ? 0.189 13.723 -3.035 1.00 96.31 110 LEU A C 1
ATOM 867 O O . LEU A 1 110 ? -0.317 13.075 -2.115 1.00 96.31 110 LEU A O 1
ATOM 871 N N . LYS A 1 111 ? -0.447 14.771 -3.568 1.00 94.69 111 LYS A N 1
ATOM 872 C CA . LYS A 1 111 ? -1.707 15.310 -3.038 1.00 94.69 111 LYS A CA 1
ATOM 873 C C . LYS A 1 111 ? -2.915 14.498 -3.506 1.00 94.69 111 LYS A C 1
ATOM 875 O O . LYS A 1 111 ? -3.665 14.912 -4.387 1.00 94.69 111 LYS A O 1
ATOM 880 N N . GLY A 1 112 ? -3.126 13.360 -2.852 1.00 94.50 112 GLY A N 1
ATOM 881 C CA . GLY A 1 112 ? -4.290 12.499 -3.051 1.00 94.50 112 GLY A CA 1
ATOM 882 C C . GLY A 1 112 ? -4.130 11.489 -4.187 1.00 94.50 112 GLY A C 1
ATOM 883 O O . GLY A 1 112 ? -3.098 11.406 -4.847 1.00 94.50 112 GLY A O 1
ATOM 884 N N . LEU A 1 113 ? -5.180 10.692 -4.402 1.00 96.00 113 LEU A N 1
ATOM 885 C CA . LEU A 1 113 ? -5.136 9.533 -5.298 1.00 96.00 113 LEU A CA 1
ATOM 886 C C . LEU A 1 113 ? -4.841 9.895 -6.755 1.00 96.00 113 LEU A C 1
ATOM 888 O O . LEU A 1 113 ? -4.107 9.175 -7.421 1.00 96.00 113 LEU A O 1
ATOM 892 N N . GLU A 1 114 ? -5.418 10.987 -7.254 1.00 97.81 114 GLU A N 1
ATOM 893 C CA . GLU A 1 114 ? -5.220 11.373 -8.652 1.00 97.81 114 GLU A CA 1
ATOM 894 C C . GLU A 1 114 ? -3.761 11.747 -8.929 1.00 97.81 114 GLU A C 1
ATOM 896 O O . GLU A 1 114 ? -3.231 11.344 -9.956 1.00 97.81 114 GLU A O 1
ATOM 901 N N . ALA A 1 115 ? -3.066 12.384 -7.979 1.00 98.00 115 ALA A N 1
ATOM 902 C CA . ALA A 1 115 ? -1.633 12.650 -8.112 1.00 98.00 115 ALA A CA 1
ATOM 903 C C . ALA A 1 115 ? -0.810 11.350 -8.210 1.00 98.00 115 ALA A C 1
ATOM 905 O O . ALA A 1 115 ? 0.074 11.253 -9.054 1.00 98.00 115 ALA A O 1
ATOM 906 N N . VAL A 1 116 ? -1.146 10.324 -7.416 1.00 98.12 116 VAL A N 1
ATOM 907 C CA . VAL A 1 116 ? -0.498 8.998 -7.500 1.00 98.12 116 VAL A CA 1
ATOM 908 C C . VAL A 1 116 ? -0.742 8.340 -8.857 1.00 98.12 116 VAL A C 1
ATOM 910 O O . VAL A 1 116 ? 0.182 7.798 -9.459 1.00 98.12 116 VAL A O 1
ATOM 913 N N . LYS A 1 117 ? -1.972 8.399 -9.376 1.00 98.50 117 LYS A N 1
ATOM 914 C CA . LYS A 1 117 ? -2.285 7.841 -10.698 1.00 98.50 117 LYS A CA 1
ATOM 915 C C . LYS A 1 117 ? -1.548 8.571 -11.818 1.00 98.50 117 LYS A C 1
ATOM 917 O O . LYS A 1 117 ? -1.060 7.916 -12.733 1.00 98.50 117 LYS A O 1
ATOM 922 N N . GLU A 1 118 ? -1.483 9.901 -11.771 1.00 98.38 118 GLU A N 1
ATOM 923 C CA . GLU A 1 118 ? -0.745 10.685 -12.765 1.00 98.38 118 GLU A CA 1
ATOM 924 C C . GLU A 1 118 ? 0.756 10.376 -12.725 1.00 98.38 118 GLU A C 1
ATOM 926 O O . GLU A 1 118 ? 1.344 10.170 -13.786 1.00 98.38 118 GLU A O 1
ATOM 931 N N . GLU A 1 119 ? 1.355 10.222 -11.540 1.00 98.38 119 GLU A N 1
ATOM 932 C CA . GLU A 1 119 ? 2.760 9.803 -11.416 1.00 98.38 119 GLU A CA 1
ATOM 933 C C . GLU A 1 119 ? 3.007 8.443 -12.091 1.00 98.38 119 GLU A C 1
ATOM 935 O O . GLU A 1 119 ? 3.957 8.289 -12.858 1.00 98.38 119 GLU A O 1
ATOM 940 N N . PHE A 1 120 ? 2.106 7.471 -11.908 1.00 98.56 120 PHE A N 1
ATOM 941 C CA . PHE A 1 120 ? 2.215 6.163 -12.570 1.00 98.56 120 PHE A CA 1
ATOM 942 C C . PHE A 1 120 ? 1.973 6.222 -14.080 1.00 98.56 120 PHE A C 1
ATOM 944 O O . PHE A 1 120 ? 2.631 5.506 -14.831 1.00 98.56 120 PHE A O 1
ATOM 951 N N . LYS A 1 121 ? 1.087 7.096 -14.568 1.00 98.50 121 LYS A N 1
ATOM 952 C CA . LYS A 1 121 ? 0.933 7.320 -16.016 1.00 98.50 121 LYS A CA 1
ATOM 953 C C . LYS A 1 121 ? 2.198 7.927 -16.623 1.00 98.50 121 LYS A C 1
ATOM 955 O O . LYS A 1 121 ? 2.590 7.535 -17.721 1.00 98.50 121 LYS A O 1
ATOM 960 N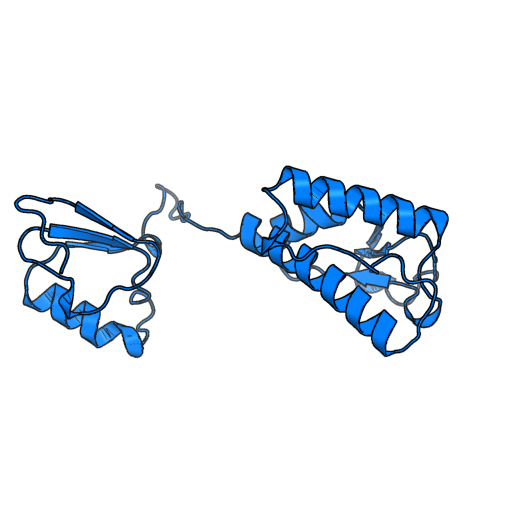 N . LEU A 1 122 ? 2.837 8.874 -15.931 1.00 98.38 122 LEU A N 1
ATOM 961 C CA . LEU A 1 122 ? 4.116 9.450 -16.356 1.00 98.38 122 LEU A CA 1
ATOM 962 C C . LEU A 1 122 ? 5.222 8.396 -16.353 1.00 98.38 122 LEU A C 1
ATOM 964 O O . LEU A 1 122 ? 5.960 8.299 -17.331 1.00 98.38 122 LEU A O 1
ATOM 968 N N . LEU A 1 123 ? 5.286 7.557 -15.318 1.00 98.62 123 LEU A N 1
ATOM 969 C CA . LEU A 1 123 ? 6.187 6.409 -15.287 1.00 98.62 123 LEU A CA 1
ATOM 970 C C . LEU A 1 123 ? 5.945 5.463 -16.473 1.00 98.62 123 LEU A C 1
ATOM 972 O O . LEU A 1 123 ? 6.899 5.060 -17.131 1.00 98.62 123 LEU A O 1
ATOM 976 N N . GLY A 1 124 ? 4.688 5.144 -16.792 1.00 98.38 124 GLY A N 1
ATOM 977 C CA . GLY A 1 124 ? 4.346 4.312 -17.948 1.00 98.38 124 GLY A CA 1
ATOM 978 C C . GLY A 1 124 ? 4.871 4.887 -19.268 1.00 98.38 124 GLY A C 1
ATOM 979 O O . GLY A 1 124 ? 5.404 4.142 -20.088 1.00 98.38 124 GLY A O 1
ATOM 980 N N . LYS A 1 125 ? 4.802 6.215 -19.447 1.00 98.19 125 LYS A N 1
ATOM 981 C CA . LYS A 1 125 ? 5.416 6.903 -20.598 1.00 98.19 125 LYS A CA 1
ATOM 982 C C . LYS A 1 125 ? 6.939 6.775 -20.591 1.00 98.19 125 LYS A C 1
ATOM 984 O O . LYS A 1 125 ? 7.505 6.414 -21.615 1.00 98.19 125 LYS A O 1
ATOM 989 N N . ARG A 1 126 ? 7.593 6.992 -19.442 1.00 98.25 126 ARG A N 1
ATOM 990 C CA . ARG A 1 126 ? 9.053 6.837 -19.307 1.00 98.25 126 ARG A CA 1
ATOM 991 C C . ARG A 1 126 ? 9.505 5.417 -19.649 1.00 98.25 126 ARG A C 1
ATOM 993 O O . ARG A 1 126 ? 10.442 5.266 -20.418 1.00 98.25 126 ARG A O 1
ATOM 1000 N N . ILE A 1 127 ? 8.811 4.388 -19.157 1.00 98.25 127 ILE A N 1
ATOM 1001 C CA . ILE A 1 127 ? 9.094 2.980 -19.494 1.00 98.25 127 ILE A CA 1
ATOM 1002 C C . ILE A 1 127 ? 8.941 2.735 -20.999 1.00 98.25 127 ILE A C 1
ATOM 1004 O O . ILE A 1 127 ? 9.764 2.046 -21.593 1.00 98.25 127 ILE A O 1
ATOM 1008 N N . HIS A 1 128 ? 7.910 3.300 -21.627 1.00 95.94 128 HIS A N 1
ATOM 1009 C CA . HIS A 1 128 ? 7.696 3.142 -23.063 1.00 95.94 128 HIS A CA 1
ATOM 1010 C C . HIS A 1 128 ? 8.785 3.824 -23.910 1.00 95.94 128 HIS A C 1
ATOM 1012 O O . HIS A 1 128 ? 9.235 3.249 -24.897 1.00 95.94 128 HIS A O 1
ATOM 1018 N N . GLU A 1 129 ? 9.198 5.036 -23.532 1.00 96.00 129 GLU A N 1
ATOM 1019 C CA . GLU A 1 129 ? 10.146 5.864 -24.290 1.00 96.00 129 GLU A CA 1
ATOM 1020 C C . GLU A 1 129 ? 11.614 5.492 -24.038 1.00 96.00 129 GLU A C 1
ATOM 1022 O O . GLU A 1 129 ? 12.419 5.499 -24.967 1.00 96.00 129 GLU A O 1
ATOM 1027 N N . GLN A 1 130 ? 11.970 5.195 -22.788 1.00 96.25 130 GLN A N 1
ATOM 1028 C CA . GLN A 1 130 ? 13.352 4.954 -22.356 1.00 96.25 130 GLN A CA 1
ATOM 1029 C C . GLN A 1 130 ? 13.683 3.464 -22.262 1.00 96.25 130 GLN A C 1
ATOM 1031 O O . GLN A 1 130 ? 14.837 3.084 -22.434 1.00 96.25 130 GLN A O 1
ATOM 1036 N N . GLY A 1 131 ? 12.679 2.628 -21.984 1.00 96.94 131 GLY A N 1
ATOM 1037 C CA . GLY A 1 131 ? 12.874 1.237 -21.600 1.00 96.94 131 GLY A CA 1
ATOM 1038 C C . GLY A 1 131 ? 13.339 1.062 -20.149 1.00 96.94 131 GLY A C 1
ATOM 1039 O O . GLY A 1 131 ? 13.693 2.006 -19.441 1.00 96.94 131 GLY A O 1
ATOM 1040 N N . LEU A 1 132 ? 13.304 -0.187 -19.704 1.00 97.94 132 LEU A N 1
ATOM 1041 C CA . LEU A 1 132 ? 13.905 -0.706 -18.485 1.00 97.94 132 LEU A CA 1
ATOM 1042 C C . LEU A 1 132 ? 15.370 -1.085 -18.758 1.00 97.94 132 LEU A C 1
ATOM 1044 O O . LEU A 1 132 ? 15.700 -1.437 -19.894 1.00 97.94 132 LEU A O 1
ATOM 1048 N N . PRO A 1 133 ? 16.235 -1.060 -17.733 1.00 96.94 133 PRO A N 1
ATOM 1049 C CA . PRO A 1 133 ? 17.603 -1.545 -17.865 1.00 96.94 133 PRO A CA 1
ATOM 1050 C C . PRO A 1 133 ? 17.621 -3.065 -18.064 1.00 96.94 133 PRO A C 1
ATOM 1052 O O . PRO A 1 133 ? 16.745 -3.772 -17.555 1.00 96.94 133 PRO A O 1
ATOM 1055 N N . GLU A 1 134 ? 18.602 -3.571 -18.816 1.00 96.12 134 GLU A N 1
ATOM 1056 C CA . GLU A 1 134 ? 18.672 -4.989 -19.203 1.00 96.12 134 GLU A CA 1
ATOM 1057 C C . GLU A 1 134 ? 18.684 -5.911 -17.976 1.00 96.12 134 GLU A C 1
ATOM 1059 O O . GLU A 1 134 ? 17.996 -6.934 -17.963 1.00 96.12 134 GLU A O 1
ATOM 1064 N N . GLU A 1 135 ? 19.364 -5.494 -16.906 1.00 95.88 135 GLU A N 1
ATOM 1065 C CA . GLU A 1 135 ? 19.493 -6.197 -15.625 1.00 95.88 135 GLU A CA 1
ATOM 1066 C C . GLU A 1 135 ? 18.154 -6.425 -14.915 1.00 95.88 135 GLU A C 1
ATOM 1068 O O . GLU A 1 135 ? 18.045 -7.285 -14.039 1.00 95.88 135 GLU A O 1
ATOM 1073 N N . LEU A 1 136 ? 17.135 -5.646 -15.274 1.00 96.12 136 LEU A N 1
ATOM 1074 C CA . LEU A 1 136 ? 15.792 -5.734 -14.719 1.00 96.12 136 LEU A CA 1
ATOM 1075 C C . LEU A 1 136 ? 14.814 -6.498 -15.614 1.00 96.12 136 LEU A C 1
ATOM 1077 O O . LEU A 1 136 ? 13.672 -6.699 -15.204 1.00 96.12 136 LEU A O 1
ATOM 1081 N N . THR A 1 137 ? 15.222 -6.930 -16.810 1.00 96.50 137 THR A N 1
ATOM 1082 C CA . THR A 1 137 ? 14.335 -7.623 -17.753 1.00 96.50 137 THR A CA 1
ATOM 1083 C C . THR A 1 137 ? 14.518 -9.150 -17.715 1.00 96.50 137 THR A C 1
ATOM 1085 O O . THR A 1 137 ? 15.650 -9.628 -17.710 1.00 96.50 137 THR A O 1
ATOM 1088 N N . PRO A 1 138 ? 13.428 -9.947 -17.725 1.00 97.12 138 PRO A N 1
ATOM 1089 C CA . PRO A 1 138 ? 12.025 -9.540 -17.613 1.00 97.12 138 PRO A CA 1
ATOM 1090 C C . PRO A 1 138 ? 11.686 -9.004 -16.209 1.00 97.12 138 PRO A C 1
ATOM 1092 O O . PRO A 1 138 ? 12.023 -9.620 -15.199 1.00 97.12 138 PRO A O 1
ATOM 1095 N N . PHE A 1 139 ? 10.961 -7.882 -16.144 1.00 97.75 139 PHE A N 1
ATOM 1096 C CA . PHE A 1 139 ? 10.564 -7.285 -14.867 1.00 97.75 139 PHE A CA 1
ATOM 1097 C C . PHE A 1 139 ? 9.209 -7.830 -14.423 1.00 97.75 139 PHE A C 1
ATOM 1099 O O . PHE A 1 139 ? 8.186 -7.543 -15.046 1.00 97.75 139 PHE A O 1
ATOM 1106 N N . VAL A 1 140 ? 9.194 -8.607 -13.339 1.00 97.94 140 VAL A N 1
ATOM 1107 C CA . VAL A 1 140 ? 7.989 -9.283 -12.839 1.00 97.94 140 VAL A CA 1
ATOM 1108 C C . VAL A 1 140 ? 7.589 -8.732 -11.473 1.00 97.94 140 VAL A C 1
ATOM 1110 O O . VAL A 1 140 ? 8.387 -8.736 -10.535 1.00 97.94 140 VAL A O 1
ATOM 1113 N N . VAL A 1 141 ? 6.327 -8.327 -11.329 1.00 97.94 141 VAL A N 1
ATOM 1114 C CA . VAL A 1 141 ? 5.728 -7.922 -10.051 1.00 97.94 141 VAL A CA 1
ATOM 1115 C C . VAL A 1 141 ? 4.691 -8.948 -9.612 1.00 97.94 141 VAL A C 1
ATOM 1117 O O . VAL A 1 141 ? 3.561 -8.956 -10.084 1.00 97.94 141 VAL A O 1
ATOM 1120 N N . GLY A 1 142 ? 5.061 -9.797 -8.653 1.00 97.06 142 GLY A N 1
ATOM 1121 C CA . GLY A 1 142 ? 4.146 -10.786 -8.089 1.00 97.06 142 GLY A CA 1
ATOM 1122 C C . GLY A 1 142 ? 3.207 -10.196 -7.031 1.00 97.06 142 GLY A C 1
ATOM 1123 O O . GLY A 1 142 ? 3.655 -9.695 -5.998 1.00 97.06 142 GLY A O 1
ATOM 1124 N N . PHE A 1 143 ? 1.895 -10.337 -7.228 1.00 96.56 143 PHE A N 1
ATOM 1125 C CA . PHE A 1 143 ? 0.883 -9.939 -6.242 1.00 96.56 143 PHE A CA 1
ATOM 1126 C C . PHE A 1 143 ? 0.393 -11.135 -5.415 1.00 96.56 143 PHE A C 1
ATOM 1128 O O . PHE A 1 143 ? -0.481 -11.897 -5.827 1.00 96.56 143 PHE A O 1
ATOM 1135 N N . ALA A 1 144 ? 0.924 -11.287 -4.200 1.00 92.19 144 ALA A N 1
ATOM 1136 C CA . ALA A 1 144 ? 0.509 -12.353 -3.291 1.00 92.19 144 ALA A CA 1
ATOM 1137 C C . ALA A 1 144 ? -0.803 -12.005 -2.555 1.00 92.19 144 ALA A C 1
ATOM 1139 O O . ALA A 1 144 ? -0.847 -11.156 -1.663 1.00 92.19 144 ALA A O 1
ATOM 1140 N N . GLY A 1 145 ? -1.880 -12.714 -2.901 1.00 88.69 145 GLY A N 1
ATOM 1141 C CA . GLY A 1 145 ? -3.183 -12.641 -2.236 1.00 88.69 145 GLY A CA 1
ATOM 1142 C C . GLY A 1 145 ? -4.222 -11.786 -2.966 1.00 88.69 145 GLY A C 1
ATOM 1143 O O . GLY A 1 145 ? -3.916 -10.999 -3.853 1.00 88.69 145 GLY A O 1
ATOM 1144 N N . TYR A 1 146 ? -5.486 -11.933 -2.558 1.00 90.06 146 TYR A N 1
ATOM 1145 C CA . TYR A 1 146 ? -6.652 -11.377 -3.268 1.00 90.06 146 TYR A CA 1
ATOM 1146 C C . TYR A 1 146 ? -7.427 -10.342 -2.439 1.00 90.06 146 TYR A C 1
ATOM 1148 O O . TYR A 1 146 ? -8.598 -10.069 -2.695 1.00 90.06 146 TYR A O 1
ATOM 1156 N N . GLY A 1 147 ? -6.814 -9.808 -1.381 1.00 93.19 147 GLY A N 1
ATOM 1157 C CA . GLY A 1 147 ? -7.439 -8.838 -0.480 1.00 93.19 147 GLY A CA 1
ATOM 1158 C C . GLY A 1 147 ? -7.433 -7.402 -1.018 1.00 93.19 147 GLY A C 1
ATOM 1159 O O . GLY A 1 147 ? -6.877 -7.114 -2.073 1.00 93.19 147 GLY A O 1
ATOM 1160 N N . ASN A 1 148 ? -8.009 -6.475 -0.243 1.00 95.19 148 ASN A N 1
ATOM 1161 C CA . ASN A 1 148 ? -8.040 -5.042 -0.578 1.00 95.19 148 ASN A CA 1
ATOM 1162 C C . ASN A 1 148 ? -6.640 -4.442 -0.794 1.00 95.19 148 ASN A C 1
ATOM 1164 O O . ASN A 1 148 ? -6.472 -3.599 -1.660 1.00 95.19 148 ASN A O 1
ATOM 1168 N N . VAL A 1 149 ? -5.627 -4.890 -0.043 1.00 96.88 149 VAL A N 1
ATOM 1169 C CA . VAL A 1 149 ? -4.245 -4.408 -0.221 1.00 96.88 149 VAL A CA 1
ATOM 1170 C C . VAL A 1 149 ? -3.714 -4.769 -1.605 1.00 96.88 149 VAL A C 1
ATOM 1172 O O . VAL A 1 149 ? -3.310 -3.889 -2.353 1.00 96.88 149 VAL A O 1
ATOM 1175 N N . SER A 1 150 ? -3.802 -6.047 -1.977 1.00 97.38 150 SER A N 1
ATOM 1176 C CA . SER A 1 150 ? -3.367 -6.517 -3.294 1.00 97.38 150 SER A CA 1
ATOM 1177 C C . SER A 1 150 ? -4.126 -5.819 -4.426 1.00 97.38 150 SER A C 1
ATOM 1179 O O . SER A 1 150 ? -3.505 -5.291 -5.341 1.00 97.38 150 SER A O 1
ATOM 1181 N N . ARG A 1 151 ? -5.459 -5.704 -4.319 1.00 97.31 151 ARG A N 1
ATOM 1182 C CA . ARG A 1 151 ? -6.269 -4.971 -5.307 1.00 97.31 151 ARG A CA 1
ATOM 1183 C C . ARG A 1 151 ? -5.895 -3.494 -5.414 1.00 97.31 151 ARG A C 1
ATOM 1185 O O . ARG A 1 151 ? -5.873 -2.961 -6.515 1.00 97.31 151 ARG A O 1
ATOM 1192 N N . GLY A 1 152 ? -5.608 -2.834 -4.292 1.00 97.75 152 GLY A N 1
ATOM 1193 C CA . GLY A 1 152 ? -5.161 -1.443 -4.282 1.00 97.75 152 GLY A CA 1
ATOM 1194 C C . GLY A 1 152 ? -3.833 -1.261 -5.015 1.00 97.75 152 GLY A C 1
ATOM 1195 O O . GLY A 1 152 ? -3.728 -0.382 -5.864 1.00 97.75 152 GLY A O 1
ATOM 1196 N N . ALA A 1 153 ? -2.853 -2.126 -4.744 1.00 98.44 153 ALA A N 1
ATOM 1197 C CA . ALA A 1 153 ? -1.559 -2.096 -5.422 1.00 98.44 153 ALA A CA 1
ATOM 1198 C C . ALA A 1 153 ? -1.701 -2.373 -6.930 1.00 98.44 153 ALA A C 1
ATOM 1200 O O . ALA A 1 153 ? -1.215 -1.591 -7.744 1.00 98.44 153 ALA A O 1
ATOM 1201 N N . GLN A 1 154 ? -2.454 -3.416 -7.300 1.00 98.31 154 GLN A N 1
ATOM 1202 C CA . GLN A 1 154 ? -2.747 -3.740 -8.701 1.00 98.31 154 GLN A CA 1
ATOM 1203 C C . GLN A 1 154 ? -3.451 -2.584 -9.417 1.00 98.31 154 GLN A C 1
ATOM 1205 O O . GLN A 1 154 ? -3.075 -2.248 -10.525 1.00 98.31 154 GLN A O 1
ATOM 1210 N N . SER A 1 155 ? -4.395 -1.887 -8.774 1.00 98.06 155 SER A N 1
ATOM 1211 C CA . SER A 1 155 ? -5.105 -0.770 -9.420 1.00 98.06 155 SER A CA 1
ATOM 1212 C C . SER A 1 155 ? -4.206 0.397 -9.850 1.00 98.06 155 SER A C 1
ATOM 1214 O O . SER A 1 155 ? -4.577 1.149 -10.747 1.00 98.06 155 SER A O 1
ATOM 1216 N N . ILE A 1 156 ? -3.047 0.557 -9.204 1.00 98.56 156 ILE A N 1
ATOM 1217 C CA . ILE A 1 156 ? -2.039 1.559 -9.565 1.00 98.56 156 ILE A CA 1
ATOM 1218 C C . ILE A 1 156 ? -1.038 0.968 -10.562 1.00 98.56 156 ILE A C 1
ATOM 1220 O O . ILE A 1 156 ? -0.717 1.619 -11.551 1.00 98.56 156 ILE A O 1
ATOM 1224 N N . PHE A 1 157 ? -0.607 -0.281 -10.352 1.00 98.62 157 PHE A N 1
ATOM 1225 C CA . PHE A 1 157 ? 0.248 -1.006 -11.297 1.00 98.62 157 PHE A CA 1
ATOM 1226 C C . PHE A 1 157 ? -0.373 -1.112 -12.691 1.00 98.62 157 PHE A C 1
ATOM 1228 O O . PHE A 1 157 ? 0.321 -0.959 -13.688 1.00 98.62 157 PHE A O 1
ATOM 1235 N N . ASP A 1 158 ? -1.687 -1.319 -12.766 1.00 98.38 158 ASP A N 1
ATOM 1236 C CA . ASP A 1 158 ? -2.415 -1.548 -14.013 1.00 98.38 158 ASP A CA 1
ATOM 1237 C C . ASP A 1 158 ? -2.435 -0.322 -14.941 1.00 98.38 158 ASP A C 1
ATOM 1239 O O . ASP A 1 158 ? -2.865 -0.421 -16.088 1.00 98.38 158 ASP A O 1
ATOM 1243 N N . LEU A 1 159 ? -1.947 0.828 -14.463 1.00 98.44 159 LEU A N 1
ATOM 1244 C CA . LEU A 1 159 ? -1.706 2.026 -15.268 1.00 98.44 159 LEU A CA 1
ATOM 1245 C C . LEU A 1 159 ? -0.412 1.940 -16.097 1.00 98.44 159 LEU A C 1
ATOM 1247 O O . LEU A 1 159 ? -0.209 2.766 -16.987 1.00 98.44 159 LEU A O 1
ATOM 1251 N N . LEU A 1 160 ? 0.464 0.978 -15.800 1.00 98.44 160 LEU A N 1
ATOM 1252 C CA . LEU A 1 160 ? 1.728 0.737 -16.494 1.00 98.44 160 LEU A CA 1
ATOM 1253 C C . LEU A 1 160 ? 1.537 -0.216 -17.684 1.00 98.44 160 LEU A C 1
ATOM 1255 O O . LEU A 1 160 ? 0.610 -1.033 -17.672 1.00 98.44 160 LEU A O 1
ATOM 1259 N N . PRO A 1 161 ? 2.423 -0.166 -18.698 1.00 97.06 161 PRO A N 1
ATOM 1260 C CA . PRO A 1 161 ? 2.429 -1.159 -19.767 1.00 97.06 161 PRO A CA 1
ATOM 1261 C C . PRO A 1 161 ? 2.779 -2.534 -19.188 1.00 97.06 161 PRO A C 1
ATOM 1263 O O . PRO A 1 161 ? 3.920 -2.770 -18.785 1.00 97.06 161 PRO A O 1
ATOM 1266 N N . HIS A 1 162 ? 1.799 -3.438 -19.128 1.00 97.94 162 HIS A N 1
ATOM 1267 C CA . HIS A 1 162 ? 1.994 -4.754 -18.533 1.00 97.94 162 HIS A CA 1
ATOM 1268 C C . HIS A 1 162 ? 1.217 -5.875 -19.231 1.00 97.94 162 HIS A C 1
ATOM 1270 O O . HIS A 1 162 ? 0.153 -5.653 -19.810 1.00 97.94 162 HIS A O 1
ATOM 1276 N N . GLU A 1 163 ? 1.726 -7.098 -19.097 1.00 97.69 163 GLU A N 1
ATOM 1277 C CA . GLU A 1 163 ? 1.027 -8.346 -19.418 1.00 97.69 163 GLU A CA 1
ATOM 1278 C C . GLU A 1 163 ? 0.805 -9.170 -18.137 1.00 97.69 163 GLU A C 1
ATOM 1280 O O . GLU A 1 163 ? 1.614 -9.142 -17.211 1.00 97.69 163 GLU A O 1
ATOM 1285 N N . THR A 1 164 ? -0.317 -9.895 -18.065 1.00 97.06 164 THR A N 1
ATOM 1286 C CA . THR A 1 164 ? -0.594 -10.816 -16.947 1.00 97.06 164 THR A CA 1
ATOM 1287 C C . THR A 1 164 ? -0.106 -12.210 -17.303 1.00 97.06 164 THR A C 1
ATOM 1289 O O . THR A 1 164 ? -0.478 -12.734 -18.354 1.00 97.06 164 THR A O 1
ATOM 1292 N N . VAL A 1 165 ? 0.672 -12.828 -16.421 1.00 96.88 165 VAL A N 1
ATOM 1293 C CA . VAL A 1 165 ? 1.303 -14.130 -16.658 1.00 96.88 165 VAL A CA 1
ATOM 1294 C C . VA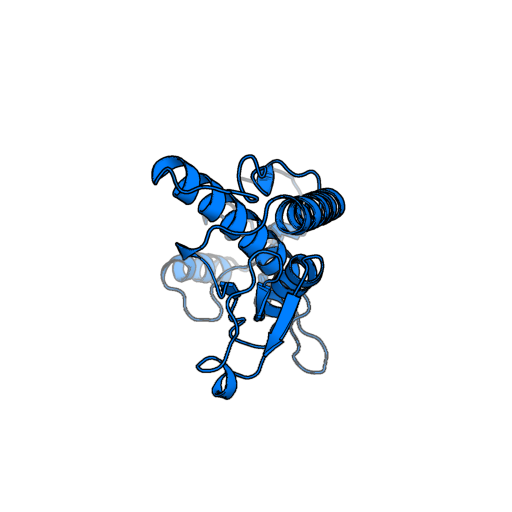L A 1 165 ? 0.984 -15.104 -15.533 1.00 96.88 165 VAL A C 1
ATOM 1296 O O . VAL A 1 165 ? 0.765 -14.727 -14.384 1.00 96.88 165 VAL A O 1
ATOM 1299 N N . GLN A 1 166 ? 0.924 -16.397 -15.852 1.00 95.38 166 GLN A N 1
ATOM 1300 C CA . GLN A 1 166 ? 0.755 -17.415 -14.818 1.00 95.38 166 GLN A CA 1
ATOM 1301 C C . GLN A 1 166 ? 2.118 -17.790 -14.223 1.00 95.38 166 GLN A C 1
ATOM 1303 O O . GLN A 1 166 ? 3.107 -17.838 -14.955 1.00 95.38 166 GLN A O 1
ATOM 1308 N N . PRO A 1 167 ? 2.189 -18.182 -12.936 1.00 94.25 167 PRO A N 1
ATOM 1309 C CA . PRO A 1 167 ? 3.447 -18.583 -12.301 1.00 94.25 167 PRO A CA 1
ATOM 1310 C C . PRO A 1 167 ? 4.220 -19.683 -13.046 1.00 94.25 167 PRO A C 1
ATOM 1312 O O . PRO A 1 167 ? 5.446 -19.708 -13.030 1.00 94.25 167 PRO A O 1
ATOM 1315 N N . LYS A 1 168 ? 3.506 -20.592 -13.722 1.00 95.94 168 LYS A N 1
ATOM 1316 C CA . LYS A 1 168 ? 4.098 -21.674 -14.524 1.00 95.94 168 LYS A CA 1
ATOM 1317 C C . LYS A 1 168 ? 4.837 -21.181 -15.777 1.00 95.94 168 LYS A C 1
ATOM 1319 O O . LYS A 1 168 ? 5.696 -21.894 -16.280 1.00 95.94 168 LYS A O 1
ATOM 1324 N N . ASP A 1 169 ? 4.506 -19.987 -16.261 1.00 95.56 169 ASP A N 1
ATOM 1325 C CA . ASP A 1 169 ? 5.034 -19.430 -17.506 1.00 95.56 169 ASP A CA 1
ATOM 1326 C C . ASP A 1 169 ? 6.241 -18.504 -17.250 1.00 95.56 169 ASP A C 1
ATOM 1328 O O . ASP A 1 169 ? 6.899 -18.084 -18.197 1.00 95.56 169 ASP A O 1
ATOM 1332 N N . LEU A 1 170 ? 6.593 -18.243 -15.977 1.00 95.00 170 LEU A N 1
ATOM 1333 C CA . LEU A 1 170 ? 7.684 -17.338 -15.579 1.00 95.00 170 LEU A CA 1
ATOM 1334 C C . LEU A 1 170 ? 9.046 -17.696 -16.193 1.00 95.00 170 LEU A C 1
ATOM 1336 O O . LEU A 1 170 ? 9.842 -16.808 -16.478 1.00 95.00 170 LEU A O 1
ATOM 1340 N N . GLN A 1 171 ? 9.320 -18.986 -16.403 1.00 94.31 171 GLN A N 1
ATOM 1341 C CA . GLN A 1 171 ? 10.588 -19.452 -16.982 1.00 94.31 171 GLN A CA 1
ATOM 1342 C C . GLN A 1 171 ? 10.713 -19.156 -18.483 1.00 94.31 171 GLN A C 1
ATOM 1344 O O . GLN A 1 171 ? 11.816 -19.198 -19.015 1.00 94.31 171 GLN A O 1
ATOM 1349 N N . ASN A 1 172 ? 9.596 -18.864 -19.153 1.00 95.06 172 ASN A N 1
ATOM 1350 C CA . ASN A 1 172 ? 9.522 -18.684 -20.601 1.00 95.06 172 ASN A CA 1
ATOM 1351 C C . ASN A 1 172 ? 9.262 -17.222 -20.994 1.00 95.06 172 ASN A C 1
ATOM 1353 O O . ASN A 1 172 ? 8.887 -16.958 -22.135 1.00 95.06 172 ASN A O 1
ATOM 1357 N N . LEU A 1 173 ? 9.393 -16.279 -20.057 1.00 96.38 173 LEU A N 1
ATOM 1358 C CA . LEU A 1 173 ? 9.135 -14.871 -20.336 1.00 96.38 173 LEU A CA 1
ATOM 1359 C C . LEU A 1 173 ? 10.233 -14.272 -21.205 1.00 96.38 173 LEU A C 1
ATOM 1361 O O . LEU A 1 173 ? 11.423 -14.410 -20.925 1.00 96.38 173 LEU A O 1
ATOM 1365 N N . GLU A 1 174 ? 9.811 -13.536 -22.227 1.00 94.94 174 GLU A N 1
ATOM 1366 C CA . GLU A 1 174 ? 10.726 -12.755 -23.044 1.00 94.94 174 GLU A CA 1
ATOM 1367 C C . GLU A 1 174 ? 11.160 -11.487 -22.287 1.00 94.94 174 GLU A C 1
ATOM 1369 O O . GLU A 1 174 ? 10.304 -10.757 -21.764 1.00 94.94 174 GLU A O 1
ATOM 1374 N N . PRO A 1 175 ? 12.465 -11.173 -22.234 1.00 95.31 175 PRO A N 1
ATOM 1375 C CA . PRO A 1 175 ? 12.932 -9.905 -21.695 1.00 95.31 175 PRO A CA 1
ATOM 1376 C C . PRO A 1 175 ? 12.504 -8.769 -22.633 1.00 95.31 175 PRO A C 1
ATOM 1378 O O . PRO A 1 175 ? 12.983 -8.653 -23.759 1.00 95.31 175 PRO A O 1
ATOM 1381 N N . LYS A 1 176 ? 11.573 -7.930 -22.171 1.00 95.69 176 LYS A N 1
ATOM 1382 C CA . LYS A 1 176 ? 11.085 -6.752 -22.898 1.00 95.69 176 LYS A CA 1
ATOM 1383 C C . LYS A 1 176 ? 11.396 -5.500 -22.084 1.00 95.69 176 LYS A C 1
ATOM 1385 O O . LYS A 1 176 ? 10.982 -5.395 -20.935 1.00 95.69 176 LYS A O 1
ATOM 1390 N N . GLY A 1 177 ? 12.098 -4.539 -22.684 1.00 95.31 177 GLY A N 1
ATOM 1391 C CA . GLY A 1 177 ? 12.463 -3.289 -22.010 1.00 95.31 177 GLY A CA 1
ATOM 1392 C C . GLY A 1 177 ? 11.282 -2.340 -21.790 1.00 95.31 177 GLY A C 1
ATOM 1393 O O . GLY A 1 177 ? 11.283 -1.563 -20.851 1.00 95.31 177 GLY A O 1
ATOM 1394 N N . ASN A 1 178 ? 10.243 -2.399 -22.616 1.00 96.31 178 ASN A N 1
ATOM 1395 C CA . ASN A 1 178 ? 9.111 -1.465 -22.576 1.00 96.31 178 ASN A CA 1
ATOM 1396 C C . ASN A 1 178 ? 7.829 -2.069 -21.971 1.00 96.31 178 ASN A C 1
ATOM 1398 O O . ASN A 1 178 ? 6.749 -1.497 -22.135 1.00 96.31 178 ASN A O 1
ATOM 1402 N N . LEU A 1 179 ? 7.931 -3.230 -21.318 1.00 96.69 179 LEU A N 1
ATOM 1403 C CA . LEU A 1 179 ? 6.795 -3.985 -20.796 1.00 96.69 179 LEU A CA 1
ATOM 1404 C C . LEU A 1 179 ? 7.145 -4.649 -19.460 1.00 96.69 179 LEU A C 1
ATOM 1406 O O . LEU A 1 179 ? 8.220 -5.222 -19.306 1.00 96.69 179 LEU A O 1
ATOM 1410 N N . LEU A 1 180 ? 6.209 -4.604 -18.514 1.00 97.81 180 LEU A N 1
ATOM 1411 C CA . LEU A 1 180 ? 6.294 -5.312 -17.239 1.00 97.81 180 LEU A CA 1
ATOM 1412 C C . LEU A 1 180 ? 5.386 -6.549 -17.242 1.00 97.81 180 LEU A C 1
ATOM 1414 O O . LEU A 1 180 ? 4.430 -6.649 -18.009 1.00 97.81 180 LEU A O 1
ATOM 1418 N N . TYR A 1 181 ? 5.635 -7.472 -16.323 1.00 98.12 181 TYR A N 1
ATOM 1419 C CA . TYR A 1 181 ? 4.793 -8.645 -16.108 1.00 98.12 181 TYR A CA 1
ATOM 1420 C C . TYR A 1 181 ? 4.194 -8.625 -14.700 1.00 98.12 181 TYR A C 1
ATOM 1422 O O . TYR A 1 181 ? 4.861 -8.204 -13.750 1.00 98.12 181 TYR A O 1
ATOM 1430 N N . LYS A 1 182 ? 2.952 -9.094 -14.557 1.00 96.00 182 LYS A N 1
ATOM 1431 C CA . LYS A 1 182 ? 2.305 -9.340 -13.256 1.00 96.00 182 LYS A CA 1
ATOM 1432 C C . LYS A 1 182 ? 1.726 -10.739 -13.135 1.00 96.00 182 LYS A C 1
ATOM 1434 O O . LYS A 1 182 ? 1.225 -11.248 -14.164 1.00 96.00 182 LYS A O 1
#